Protein AF-A0A971SA50-F1 (afdb_monomer)

Structure (mmCIF, N/CA/C/O backbone):
data_AF-A0A971SA50-F1
#
_entry.id   AF-A0A971SA50-F1
#
loop_
_atom_site.group_PDB
_atom_site.id
_atom_site.type_symbol
_atom_site.label_atom_id
_atom_site.label_alt_id
_atom_site.label_comp_id
_atom_site.label_asym_id
_atom_site.label_entity_id
_atom_site.label_seq_id
_atom_site.pdbx_PDB_ins_code
_atom_site.Cartn_x
_atom_site.Cartn_y
_atom_site.Cartn_z
_atom_site.occupancy
_atom_site.B_iso_or_equiv
_atom_site.auth_seq_id
_atom_site.auth_comp_id
_atom_site.auth_asym_id
_atom_site.auth_atom_id
_atom_site.pdbx_PDB_model_num
ATOM 1 N N . MET A 1 1 ? -2.245 17.081 1.192 1.00 54.12 1 MET A N 1
ATOM 2 C CA . MET A 1 1 ? -3.659 16.681 1.326 1.00 54.12 1 MET A CA 1
ATOM 3 C C . MET A 1 1 ? -3.669 15.556 2.347 1.00 54.12 1 MET A C 1
ATOM 5 O O . MET A 1 1 ? -2.957 14.586 2.129 1.00 54.12 1 MET A O 1
ATOM 9 N N . GLU A 1 2 ? -4.302 15.758 3.502 1.00 82.44 2 GLU A N 1
ATOM 10 C CA . GLU A 1 2 ? -4.350 14.774 4.598 1.00 82.44 2 GLU A CA 1
ATOM 11 C C . GLU A 1 2 ? -4.980 13.459 4.103 1.00 82.44 2 GLU A C 1
ATOM 13 O O . GLU A 1 2 ? -6.012 13.488 3.430 1.00 82.44 2 GLU A O 1
ATOM 18 N N . LEU A 1 3 ? -4.354 12.316 4.411 1.00 77.62 3 LEU A N 1
ATOM 19 C CA . LEU A 1 3 ? -4.784 10.965 4.005 1.00 77.62 3 LEU A CA 1
ATOM 20 C C . LEU A 1 3 ? -6.282 10.740 4.267 1.00 77.62 3 LEU A C 1
ATOM 22 O O . LEU A 1 3 ? -7.002 10.240 3.405 1.00 77.62 3 LEU A O 1
ATOM 26 N N . SER A 1 4 ? -6.756 11.183 5.431 1.00 81.75 4 SER A N 1
ATOM 27 C CA . SER A 1 4 ? -8.143 11.045 5.868 1.00 81.75 4 SER A CA 1
ATOM 28 C C . SER A 1 4 ? -9.132 11.736 4.924 1.00 81.75 4 SER A C 1
ATOM 30 O O . SER A 1 4 ? -10.196 11.197 4.641 1.00 81.75 4 SER A O 1
ATOM 32 N N . THR A 1 5 ? -8.786 12.897 4.364 1.00 85.56 5 THR A N 1
ATOM 33 C CA . THR A 1 5 ? -9.674 13.601 3.426 1.00 85.56 5 THR A CA 1
ATOM 34 C C . THR A 1 5 ? -9.894 12.788 2.152 1.00 85.56 5 THR A C 1
ATOM 36 O O . THR A 1 5 ? -11.019 12.679 1.675 1.00 85.56 5 THR A O 1
ATOM 39 N N . MET A 1 6 ? -8.831 12.190 1.612 1.00 85.88 6 MET A N 1
ATOM 40 C CA . MET A 1 6 ? -8.913 11.395 0.385 1.00 85.88 6 MET A CA 1
ATOM 41 C C . MET A 1 6 ? -9.703 10.103 0.602 1.00 85.88 6 MET A C 1
ATOM 43 O O . MET A 1 6 ? -10.540 9.745 -0.223 1.00 85.88 6 MET A O 1
ATOM 47 N N . VAL A 1 7 ? -9.473 9.444 1.739 1.00 85.69 7 VAL A N 1
ATOM 48 C CA . VAL A 1 7 ? -10.201 8.230 2.119 1.00 85.69 7 VAL A CA 1
ATOM 49 C C . VAL A 1 7 ? -11.690 8.515 2.296 1.00 85.69 7 VAL A C 1
ATOM 51 O O . VAL A 1 7 ? -12.500 7.774 1.749 1.00 85.69 7 VAL A O 1
ATOM 54 N N . GLY A 1 8 ? -12.058 9.611 2.970 1.00 84.62 8 GLY A N 1
ATOM 55 C CA . GLY A 1 8 ? -13.462 10.010 3.123 1.00 84.62 8 GLY A CA 1
ATOM 56 C C . GLY A 1 8 ? -14.168 10.174 1.776 1.00 84.62 8 GLY A C 1
ATOM 57 O O . GLY A 1 8 ? -15.197 9.549 1.536 1.00 84.62 8 GLY A O 1
ATOM 58 N N . VAL A 1 9 ? -13.544 10.898 0.839 1.00 87.94 9 VAL A N 1
ATOM 59 C CA . VAL A 1 9 ? -14.075 11.067 -0.526 1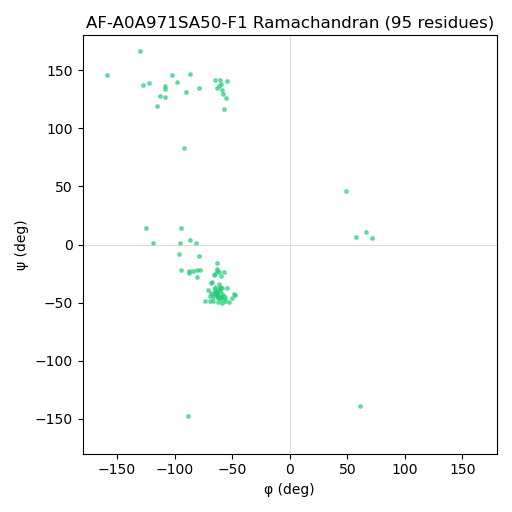.00 87.94 9 VAL A CA 1
ATOM 60 C C . VAL A 1 9 ? -14.242 9.724 -1.247 1.00 87.94 9 VAL A C 1
ATOM 62 O O . VAL A 1 9 ? -15.200 9.539 -1.995 1.00 87.94 9 VAL A O 1
ATOM 65 N N . MET A 1 10 ? -13.329 8.770 -1.058 1.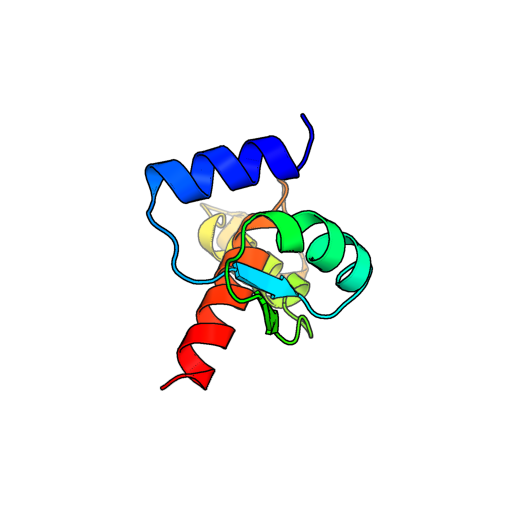00 87.50 10 MET A N 1
ATOM 66 C CA . MET A 1 10 ? -13.453 7.444 -1.670 1.00 87.50 10 MET A CA 1
ATOM 67 C C . MET A 1 10 ? -14.569 6.605 -1.040 1.00 87.50 10 MET A C 1
ATOM 69 O O . MET A 1 10 ? -15.278 5.908 -1.763 1.00 87.50 10 MET A O 1
ATOM 73 N N . ILE A 1 11 ? -14.744 6.660 0.280 1.00 87.06 11 ILE A N 1
ATOM 74 C CA . ILE A 1 11 ? -15.824 5.948 0.977 1.00 87.06 11 ILE A CA 1
ATOM 75 C C . ILE A 1 11 ? -17.187 6.450 0.497 1.00 87.06 11 ILE A C 1
ATOM 77 O O . ILE A 1 11 ? -18.032 5.630 0.134 1.00 87.06 11 ILE A O 1
ATOM 81 N N . ASP A 1 12 ? -17.357 7.769 0.400 1.00 85.56 12 ASP A N 1
ATOM 82 C CA . ASP A 1 12 ? -18.615 8.386 -0.029 1.00 85.56 12 ASP A CA 1
ATOM 83 C C . ASP A 1 12 ? -18.965 8.045 -1.486 1.00 85.56 12 ASP A C 1
ATOM 85 O O . ASP A 1 12 ? -20.121 7.769 -1.804 1.00 85.56 12 A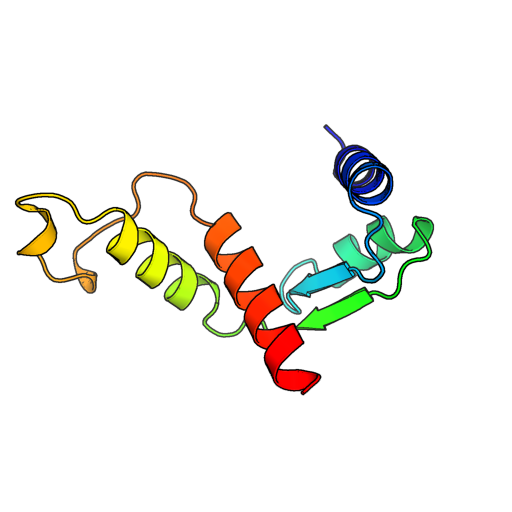SP A O 1
ATOM 89 N N . ASN A 1 13 ? -17.968 8.025 -2.378 1.00 89.56 13 ASN A N 1
ATOM 90 C CA . ASN A 1 13 ? -18.193 7.801 -3.810 1.00 89.56 13 ASN A CA 1
ATOM 91 C C . ASN A 1 13 ? -18.377 6.328 -4.198 1.00 89.56 13 ASN A C 1
ATOM 93 O O . ASN A 1 13 ? -19.022 6.048 -5.208 1.00 89.56 13 ASN A O 1
ATOM 97 N N . TYR A 1 14 ? -17.789 5.392 -3.446 1.00 86.81 14 TYR A N 1
ATOM 98 C CA . TYR A 1 14 ? -17.736 3.977 -3.835 1.00 86.81 14 TYR A CA 1
ATOM 99 C C . TYR A 1 14 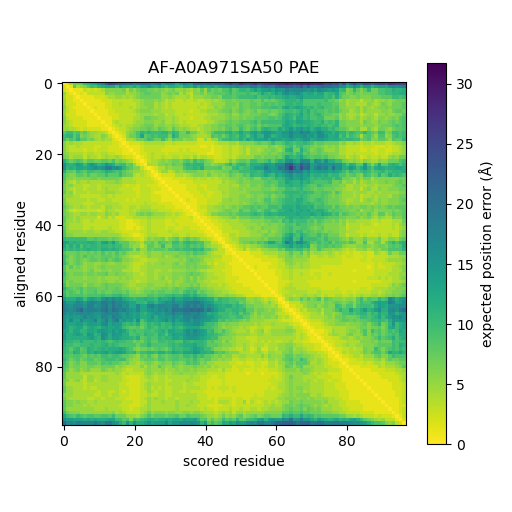? -18.443 3.025 -2.861 1.00 86.81 14 TYR A C 1
ATOM 101 O O . TYR A 1 14 ? -18.442 1.821 -3.104 1.00 86.81 14 TYR A O 1
ATOM 109 N N . GLN A 1 15 ? -19.060 3.533 -1.785 1.00 82.50 15 GLN A N 1
ATOM 110 C CA . GLN A 1 15 ? -19.776 2.734 -0.774 1.00 82.50 15 GLN A CA 1
ATOM 111 C C . GLN A 1 15 ? -18.958 1.531 -0.269 1.00 82.50 15 GLN A C 1
ATOM 113 O O . GLN A 1 15 ? -19.445 0.401 -0.187 1.00 82.50 15 GLN A O 1
ATOM 118 N N . ASN A 1 16 ? -17.683 1.767 0.046 1.00 79.81 16 ASN A N 1
ATOM 119 C CA . ASN A 1 16 ? -16.775 0.708 0.483 1.00 79.81 16 ASN A CA 1
ATOM 120 C C . ASN A 1 16 ? -17.248 0.088 1.806 1.00 79.81 16 ASN A C 1
ATOM 122 O O . ASN A 1 16 ? -17.558 0.801 2.755 1.00 79.81 16 ASN A O 1
ATOM 126 N N . SER A 1 17 ? -17.242 -1.243 1.894 1.00 85.00 17 SER A N 1
ATOM 127 C CA . SER A 1 17 ? -17.646 -1.974 3.105 1.00 85.00 17 SER A CA 1
ATOM 128 C C . SER A 1 17 ? -16.477 -2.371 4.013 1.00 85.00 17 SER A C 1
ATOM 130 O O . SER A 1 17 ? -16.703 -2.941 5.077 1.00 85.00 17 SER A O 1
ATOM 132 N N . LEU A 1 18 ? -15.234 -2.174 3.564 1.00 88.12 18 LEU A N 1
ATOM 133 C CA . LEU A 1 18 ? -14.022 -2.657 4.224 1.00 88.12 18 LEU A CA 1
ATOM 134 C C . LEU A 1 18 ? -12.802 -1.848 3.772 1.00 88.12 18 LEU A C 1
ATOM 136 O O . LEU A 1 18 ? -12.701 -1.488 2.599 1.00 88.12 18 LEU A O 1
ATOM 140 N N . LEU A 1 19 ? -11.853 -1.641 4.682 1.00 89.56 19 LEU A N 1
ATOM 141 C CA . LEU A 1 19 ? -10.528 -1.106 4.387 1.00 89.56 19 LEU A CA 1
ATOM 142 C C . LEU A 1 19 ? -9.477 -2.212 4.527 1.00 89.56 19 LEU A C 1
ATOM 144 O O . LEU A 1 19 ? -9.471 -2.957 5.503 1.00 89.56 19 LEU A O 1
ATOM 148 N N . VAL A 1 20 ? -8.577 -2.314 3.551 1.00 89.25 20 VAL A N 1
ATOM 149 C CA . VAL A 1 20 ? -7.472 -3.281 3.560 1.00 89.25 20 VAL A CA 1
ATOM 150 C C . VAL A 1 20 ? -6.159 -2.524 3.698 1.00 89.25 20 VAL A C 1
ATOM 152 O O . VAL A 1 20 ? -5.895 -1.599 2.930 1.00 89.25 20 VAL A O 1
ATOM 155 N N . VAL A 1 21 ? -5.334 -2.917 4.668 1.00 88.19 21 VAL A N 1
ATOM 156 C CA . VAL A 1 21 ? -4.054 -2.263 4.972 1.00 88.19 21 VAL A CA 1
ATOM 157 C C . VAL A 1 21 ? -2.939 -3.310 4.998 1.00 88.19 21 VAL A C 1
ATOM 159 O O . VAL A 1 21 ? -3.115 -4.405 5.530 1.00 88.19 21 VAL A O 1
ATOM 162 N N . GLY A 1 22 ? -1.786 -2.993 4.406 1.00 85.19 22 GLY A N 1
ATOM 163 C CA . GLY A 1 22 ? -0.595 -3.842 4.499 1.00 85.19 22 GLY A CA 1
ATOM 164 C C . GLY A 1 22 ? -0.076 -3.913 5.937 1.00 85.19 22 GLY A C 1
ATOM 165 O O . GLY A 1 22 ? -0.096 -2.918 6.658 1.00 85.19 22 GLY A O 1
ATOM 166 N N . ASP A 1 23 ? 0.390 -5.078 6.368 1.00 80.44 23 ASP A N 1
ATOM 167 C CA . ASP A 1 23 ? 0.760 -5.346 7.763 1.00 80.44 23 ASP A CA 1
ATOM 168 C C . ASP A 1 23 ? 2.164 -4.863 8.188 1.00 80.44 23 ASP A C 1
ATOM 170 O O . ASP A 1 23 ? 2.542 -5.035 9.350 1.00 80.44 23 ASP A O 1
ATOM 174 N N . ARG A 1 24 ? 2.939 -4.216 7.303 1.00 75.50 24 ARG A N 1
ATOM 175 C CA . ARG A 1 24 ? 4.307 -3.750 7.611 1.00 75.50 24 ARG A CA 1
ATOM 176 C C . ARG A 1 24 ? 4.349 -2.336 8.211 1.00 75.50 24 ARG A C 1
ATOM 178 O O . ARG A 1 24 ? 3.512 -1.931 9.015 1.00 75.50 24 ARG A O 1
ATOM 185 N N . THR A 1 25 ? 5.416 -1.596 7.911 1.00 66.56 25 THR A N 1
ATOM 186 C CA . THR A 1 25 ? 5.807 -0.351 8.564 1.00 66.56 25 THR A CA 1
ATOM 187 C C . THR A 1 25 ? 4.696 0.693 8.464 1.00 66.56 25 THR A C 1
ATOM 189 O O . THR A 1 25 ? 4.208 0.985 7.380 1.00 66.56 25 THR A O 1
ATOM 192 N N . ASN A 1 26 ? 4.344 1.292 9.605 1.00 78.88 26 ASN A N 1
ATOM 193 C CA . ASN A 1 26 ? 3.259 2.267 9.784 1.00 78.88 26 ASN A CA 1
ATOM 194 C C . ASN A 1 26 ? 1.823 1.725 9.694 1.00 78.88 26 ASN A C 1
ATOM 196 O O . ASN A 1 26 ? 0.905 2.533 9.822 1.00 78.88 26 ASN A O 1
ATOM 200 N N . SER A 1 27 ? 1.604 0.409 9.577 1.00 80.38 27 SER A N 1
ATOM 201 C CA . SER A 1 27 ? 0.256 -0.188 9.573 1.00 80.38 27 SER A CA 1
ATOM 202 C C . SER A 1 27 ? -0.592 0.294 10.751 1.00 80.38 27 SER A C 1
ATOM 204 O O . SER A 1 27 ? -1.699 0.778 10.554 1.00 80.38 27 SER A O 1
ATOM 206 N N . LYS A 1 28 ? -0.024 0.306 11.963 1.00 81.44 28 LYS A N 1
ATOM 207 C CA . LYS A 1 28 ? -0.691 0.816 13.171 1.00 81.44 28 LYS A CA 1
ATOM 208 C C . LYS A 1 28 ? -1.100 2.291 13.063 1.00 81.44 28 LYS A C 1
ATOM 210 O O . LYS A 1 28 ? -2.239 2.628 13.343 1.00 81.44 28 LYS A O 1
ATOM 215 N N . VAL A 1 29 ? -0.195 3.157 12.602 1.00 84.94 29 VAL A N 1
ATOM 216 C CA . VAL A 1 29 ? -0.461 4.601 12.452 1.00 84.94 29 VAL A CA 1
ATOM 217 C C . VAL A 1 29 ? -1.538 4.856 11.397 1.00 84.94 29 VAL A C 1
ATOM 219 O O . VAL A 1 29 ? -2.341 5.776 11.536 1.00 84.94 29 VAL A O 1
ATOM 222 N N . ILE A 1 30 ? -1.549 4.057 10.329 1.00 85.38 30 ILE A N 1
ATOM 223 C CA . ILE A 1 30 ? -2.568 4.138 9.285 1.00 85.38 30 ILE A CA 1
ATOM 224 C C . ILE A 1 30 ? -3.910 3.661 9.841 1.00 85.38 30 ILE A C 1
ATOM 226 O O . ILE A 1 30 ? -4.888 4.388 9.710 1.00 85.38 30 ILE A O 1
ATOM 230 N N . SER A 1 31 ? -3.956 2.515 10.520 1.00 85.25 31 SER A N 1
ATOM 231 C CA . SER A 1 31 ? -5.177 2.004 11.146 1.00 85.25 31 SER A CA 1
ATOM 232 C C . SER A 1 31 ? -5.779 2.999 12.138 1.00 85.25 31 SER A C 1
ATOM 234 O O . SER A 1 31 ? -6.971 3.270 12.053 1.00 85.25 31 SER A O 1
ATOM 236 N N . ASP A 1 32 ? -4.965 3.631 12.989 1.00 86.12 32 ASP A N 1
ATOM 237 C CA . ASP A 1 32 ? -5.427 4.654 13.941 1.00 86.12 32 ASP A CA 1
ATOM 238 C C . ASP A 1 32 ? -6.045 5.875 13.225 1.00 86.12 32 ASP A C 1
ATOM 240 O O . ASP A 1 32 ? -6.997 6.483 13.704 1.00 86.12 32 ASP A O 1
ATOM 244 N N . ARG A 1 33 ? -5.536 6.239 12.040 1.00 86.94 33 ARG A N 1
ATOM 245 C CA . ARG A 1 33 ? -6.096 7.330 11.217 1.00 86.94 33 ARG A CA 1
ATOM 246 C C . ARG A 1 33 ? -7.354 6.931 10.452 1.00 86.94 33 ARG A C 1
ATOM 248 O O . ARG A 1 33 ? -8.093 7.815 10.017 1.00 86.94 33 ARG A O 1
ATOM 255 N N . LEU A 1 34 ? -7.552 5.634 10.238 1.00 87.50 34 LEU A N 1
ATOM 256 C CA . LEU A 1 34 ? -8.683 5.073 9.508 1.00 87.50 34 LEU A CA 1
ATOM 257 C C . LEU A 1 34 ? -9.839 4.661 10.430 1.00 87.50 34 LEU A C 1
ATOM 259 O O . LEU A 1 34 ? -10.979 4.606 9.978 1.00 87.50 34 LEU A O 1
ATOM 263 N N . GLU A 1 35 ? -9.566 4.424 11.714 1.00 86.31 35 GLU A N 1
ATOM 264 C CA . GLU A 1 35 ? -10.566 4.087 12.732 1.00 86.31 35 GLU A CA 1
ATOM 265 C C . GLU A 1 35 ? -11.792 5.029 12.729 1.00 86.31 35 GLU A C 1
ATOM 267 O O . GLU A 1 35 ? -12.918 4.521 12.752 1.00 86.31 35 GLU A O 1
ATOM 272 N N . PRO A 1 36 ? -11.649 6.369 12.591 1.00 89.81 36 PRO A N 1
ATOM 273 C CA . PRO A 1 36 ? -12.795 7.281 12.627 1.00 89.81 36 PRO A CA 1
ATOM 274 C C . PRO A 1 36 ? -13.819 7.077 11.501 1.00 89.81 36 PRO A C 1
ATOM 276 O O . PRO A 1 36 ? -14.934 7.581 11.605 1.00 89.81 36 PRO A O 1
ATOM 279 N N . PHE A 1 37 ? -13.470 6.356 10.429 1.00 86.56 37 PHE A N 1
ATOM 280 C CA . PHE A 1 37 ? -14.402 6.050 9.338 1.00 86.56 37 PHE A CA 1
ATOM 281 C C . PHE A 1 37 ? -15.376 4.913 9.670 1.00 86.56 37 PHE A C 1
ATOM 283 O O . PHE A 1 37 ? -16.311 4.684 8.906 1.00 86.56 37 PHE A O 1
ATOM 290 N N . GLY A 1 38 ? -15.178 4.187 10.778 1.00 86.94 38 GLY A N 1
ATOM 291 C CA . GLY A 1 38 ? -16.107 3.152 11.245 1.00 86.94 38 GLY A CA 1
ATOM 292 C C . GLY A 1 38 ? -16.231 1.925 10.332 1.00 86.94 38 GLY A C 1
ATOM 293 O O . GLY A 1 38 ? -17.128 1.106 10.531 1.00 86.94 38 GLY A O 1
ATOM 294 N N . LEU A 1 39 ? -15.353 1.783 9.335 1.00 88.06 39 LEU A N 1
ATOM 295 C CA . LEU A 1 39 ? -15.276 0.596 8.488 1.00 88.06 39 LEU A CA 1
ATOM 296 C C . LEU A 1 39 ? -14.364 -0.455 9.131 1.00 88.06 39 LEU A C 1
ATOM 298 O O . LEU A 1 39 ? -13.364 -0.088 9.752 1.00 88.06 39 LEU A O 1
ATOM 302 N N . PRO A 1 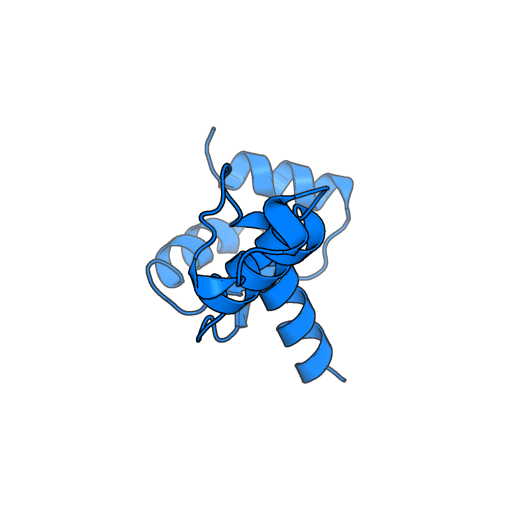40 ? -14.645 -1.759 8.958 1.00 89.25 40 PRO A N 1
ATOM 303 C CA . PRO A 1 40 ? -13.715 -2.788 9.392 1.00 89.25 40 PRO A CA 1
ATOM 304 C C . PRO A 1 40 ? -12.377 -2.625 8.655 1.00 89.25 40 PRO A C 1
ATOM 306 O O . PRO A 1 40 ? -12.347 -2.290 7.466 1.00 89.25 40 PRO A O 1
ATOM 309 N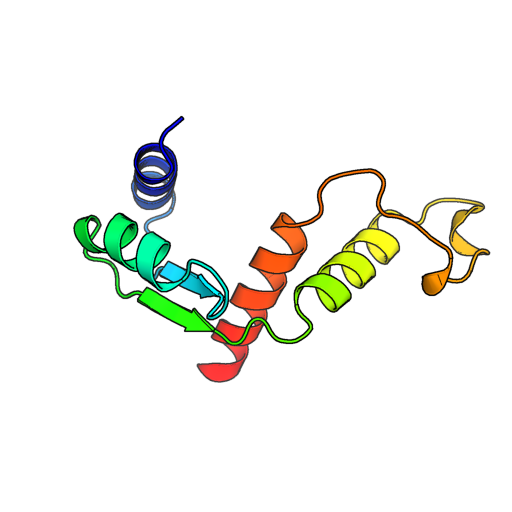 N . ILE A 1 41 ? -11.273 -2.847 9.369 1.00 90.38 41 ILE A N 1
ATOM 310 C CA . ILE A 1 41 ? -9.911 -2.754 8.835 1.00 90.38 41 ILE A CA 1
ATOM 311 C C . ILE A 1 41 ? -9.287 -4.144 8.896 1.00 90.38 41 ILE A C 1
ATOM 313 O O . ILE A 1 41 ? -9.134 -4.713 9.975 1.00 90.38 41 ILE A O 1
ATOM 317 N N . GLU A 1 42 ? -8.910 -4.676 7.739 1.00 88.94 42 GLU A N 1
ATOM 318 C CA . GLU A 1 42 ? -8.266 -5.981 7.606 1.00 88.94 42 GLU A CA 1
ATOM 319 C C . GLU A 1 42 ? -6.796 -5.808 7.235 1.00 88.94 42 GLU A C 1
ATOM 321 O O . GLU A 1 42 ? -6.451 -5.132 6.261 1.00 88.94 42 GLU A O 1
ATOM 326 N N . MET A 1 43 ? -5.921 -6.439 8.020 1.00 87.25 43 MET A N 1
ATOM 327 C CA . MET A 1 43 ? -4.486 -6.433 7.761 1.00 87.25 43 MET A CA 1
ATOM 328 C C . MET A 1 43 ? -4.095 -7.615 6.876 1.00 87.25 43 MET A C 1
ATOM 330 O O . MET A 1 43 ? -4.468 -8.763 7.137 1.00 87.25 43 MET A O 1
ATOM 334 N N . VAL A 1 44 ? -3.329 -7.333 5.825 1.00 86.31 44 VAL A N 1
ATOM 335 C CA . VAL A 1 44 ? -2.883 -8.330 4.847 1.00 86.31 44 VAL A CA 1
ATOM 336 C C . VAL A 1 44 ? -1.367 -8.352 4.781 1.00 86.31 44 VAL A C 1
ATOM 338 O O . VAL A 1 44 ? -0.727 -7.303 4.754 1.00 86.31 44 VAL A O 1
ATOM 341 N N . ASP A 1 45 ? -0.821 -9.566 4.697 1.00 80.44 45 ASP A N 1
ATOM 342 C CA . ASP A 1 45 ? 0.612 -9.794 4.552 1.00 80.44 45 ASP A CA 1
ATOM 343 C C . ASP A 1 45 ? 1.156 -9.081 3.309 1.00 80.44 45 ASP A C 1
ATOM 345 O O . ASP A 1 45 ? 0.797 -9.391 2.163 1.00 80.44 45 ASP A O 1
ATOM 349 N N . GLU A 1 46 ? 2.053 -8.129 3.542 1.00 79.38 46 GLU A N 1
ATOM 350 C CA . GLU A 1 46 ? 2.728 -7.364 2.503 1.00 79.38 46 GLU A CA 1
ATOM 351 C C . GLU A 1 46 ? 4.002 -8.073 1.990 1.00 79.38 46 GLU A C 1
ATOM 353 O O . GLU A 1 46 ? 4.728 -7.566 1.129 1.00 79.38 46 GLU A O 1
ATOM 358 N N . ASN A 1 47 ? 4.298 -9.291 2.453 1.00 82.38 47 ASN A N 1
ATOM 359 C CA . ASN A 1 47 ? 5.475 -10.031 2.014 1.00 82.38 47 ASN A CA 1
ATOM 360 C C . ASN A 1 47 ? 5.546 -10.203 0.498 1.00 82.38 47 ASN A C 1
ATOM 362 O O . ASN A 1 47 ? 4.614 -10.666 -0.158 1.00 82.38 47 ASN A O 1
ATOM 366 N N . ASN A 1 48 ? 6.684 -9.791 -0.068 1.00 81.88 48 ASN A N 1
ATOM 367 C CA . ASN A 1 48 ? 6.964 -9.745 -1.505 1.00 81.88 48 ASN A CA 1
ATOM 368 C C . ASN A 1 48 ? 5.996 -8.909 -2.368 1.00 81.88 48 ASN A C 1
ATOM 370 O O . ASN A 1 48 ? 6.167 -8.895 -3.588 1.00 81.88 48 ASN A O 1
ATOM 374 N N . SER A 1 49 ? 5.048 -8.163 -1.790 1.00 83.56 49 SER A N 1
ATOM 375 C CA . SER A 1 49 ? 4.060 -7.390 -2.558 1.00 83.56 49 SER A CA 1
ATOM 376 C C . SER A 1 49 ? 4.722 -6.322 -3.440 1.00 83.56 49 SER A C 1
ATOM 378 O O . SER A 1 49 ? 4.355 -6.174 -4.601 1.00 83.56 49 SER A O 1
ATOM 380 N N . SER A 1 50 ? 5.775 -5.651 -2.954 1.00 84.75 50 SER A N 1
ATOM 381 C CA . SER A 1 50 ? 6.536 -4.659 -3.727 1.00 84.75 50 SER A CA 1
ATOM 382 C C . SER A 1 50 ? 7.259 -5.296 -4.917 1.00 84.75 50 SER A C 1
ATOM 384 O O . SER A 1 50 ? 7.302 -4.726 -6.006 1.00 84.75 50 SER A O 1
ATOM 386 N N . PHE A 1 51 ? 7.804 -6.505 -4.743 1.00 86.25 51 PHE A N 1
ATOM 387 C CA . PHE A 1 51 ? 8.452 -7.238 -5.832 1.00 86.25 51 PHE A CA 1
ATOM 388 C C . PHE A 1 51 ? 7.430 -7.703 -6.875 1.00 86.25 51 PHE A C 1
ATOM 390 O O . PHE A 1 51 ? 7.648 -7.543 -8.077 1.00 86.25 51 PHE A O 1
ATOM 397 N N . GLU A 1 52 ? 6.299 -8.247 -6.426 1.00 87.50 52 GLU A N 1
ATOM 398 C CA . GLU A 1 52 ? 5.201 -8.663 -7.296 1.00 87.50 52 GLU A CA 1
ATOM 399 C C . GLU A 1 52 ? 4.600 -7.473 -8.053 1.00 87.50 52 GLU A C 1
ATOM 401 O O . GLU A 1 52 ? 4.405 -7.565 -9.268 1.00 87.50 52 GLU A O 1
ATOM 406 N N . GLY A 1 53 ? 4.401 -6.345 -7.368 1.00 88.88 53 GLY A N 1
ATOM 407 C CA . GLY A 1 53 ? 3.895 -5.095 -7.930 1.00 88.88 53 GLY A CA 1
ATOM 408 C C . GLY A 1 53 ? 4.841 -4.543 -8.982 1.00 88.88 53 GLY A C 1
ATOM 409 O O . GLY A 1 53 ? 4.435 -4.323 -10.123 1.00 88.88 53 GLY A O 1
ATOM 410 N N . ARG A 1 54 ? 6.139 -4.458 -8.662 1.00 89.19 54 ARG A N 1
ATOM 411 C CA . ARG A 1 54 ? 7.181 -4.079 -9.625 1.00 89.19 54 ARG A CA 1
ATOM 412 C C . ARG A 1 54 ? 7.172 -4.994 -10.846 1.00 89.19 54 ARG A C 1
ATOM 414 O O . ARG A 1 54 ? 7.263 -4.517 -11.976 1.00 89.19 54 ARG A O 1
ATOM 421 N N . ARG A 1 55 ? 7.080 -6.311 -10.645 1.00 88.75 55 ARG A N 1
ATOM 422 C CA . ARG A 1 55 ? 7.066 -7.286 -11.744 1.00 88.75 55 ARG A CA 1
ATOM 423 C C . ARG A 1 55 ? 5.844 -7.093 -12.642 1.00 88.75 55 ARG A C 1
ATOM 425 O O . ARG A 1 55 ? 5.996 -7.155 -13.861 1.00 88.75 55 ARG A O 1
ATOM 432 N N . ARG A 1 56 ? 4.665 -6.857 -12.058 1.00 89.62 56 ARG A N 1
ATOM 433 C CA . ARG A 1 56 ? 3.412 -6.624 -12.791 1.00 89.62 56 ARG A CA 1
ATOM 434 C C . ARG A 1 56 ? 3.472 -5.312 -13.573 1.00 89.62 56 ARG A C 1
ATOM 436 O O . ARG A 1 56 ? 3.319 -5.348 -14.789 1.00 89.62 56 ARG A O 1
ATOM 443 N N . TYR A 1 57 ? 3.883 -4.218 -12.931 1.00 90.81 57 TYR A N 1
ATOM 444 C CA . TYR A 1 57 ? 4.122 -2.933 -13.593 1.00 90.81 57 TYR A CA 1
ATOM 445 C C . TYR A 1 57 ? 5.072 -3.074 -14.792 1.00 90.81 57 TYR A C 1
ATOM 447 O O . TYR A 1 57 ? 4.770 -2.624 -15.898 1.00 90.81 57 TYR A O 1
ATOM 455 N N . LEU A 1 58 ? 6.220 -3.737 -14.600 1.00 88.75 58 LEU A N 1
ATOM 456 C CA . L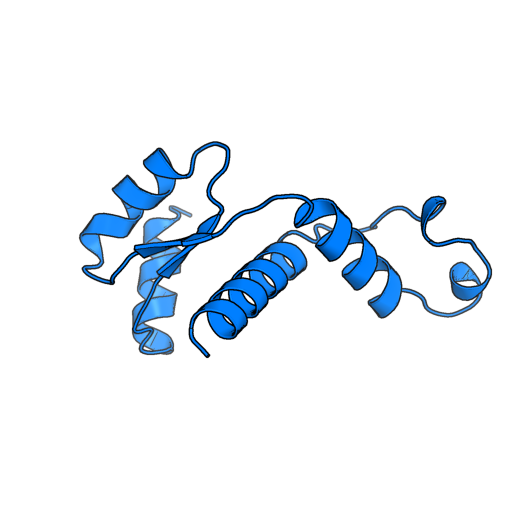EU A 1 58 ? 7.219 -3.922 -15.655 1.00 88.75 58 LEU A CA 1
ATOM 457 C C . LEU A 1 58 ? 6.726 -4.804 -16.803 1.00 88.75 58 LEU A C 1
ATOM 459 O O . LEU A 1 58 ? 7.247 -4.681 -17.913 1.00 88.75 58 LEU A O 1
ATOM 463 N N . LYS A 1 59 ? 5.774 -5.704 -16.547 1.00 86.69 59 LYS A N 1
ATOM 464 C CA . LYS A 1 59 ? 5.138 -6.525 -17.577 1.00 86.69 59 LYS A CA 1
ATOM 465 C C . LYS A 1 59 ? 4.173 -5.675 -18.400 1.00 86.69 59 LYS A C 1
ATOM 467 O O . LYS A 1 59 ? 4.308 -5.653 -19.623 1.00 86.69 59 LYS A O 1
ATOM 472 N N . ASP A 1 60 ? 3.312 -4.909 -17.741 1.00 87.25 60 ASP A N 1
ATOM 473 C CA . ASP A 1 60 ? 2.271 -4.107 -18.396 1.00 87.25 60 ASP A CA 1
ATOM 474 C C . ASP A 1 60 ? 2.876 -2.939 -19.203 1.00 87.25 60 ASP A C 1
ATOM 476 O O . ASP A 1 60 ? 2.439 -2.635 -20.313 1.00 87.25 60 ASP A O 1
ATOM 480 N N . HIS A 1 61 ? 3.995 -2.377 -18.733 1.00 84.50 61 HIS A N 1
ATOM 481 C CA . HIS A 1 61 ? 4.707 -1.269 -19.385 1.00 84.50 61 HIS A CA 1
ATOM 482 C C . HIS A 1 61 ? 5.852 -1.718 -20.316 1.00 84.50 61 HIS A C 1
ATOM 484 O O . HIS A 1 61 ? 6.705 -0.911 -20.717 1.00 84.50 61 HIS A O 1
ATOM 490 N N . SER A 1 62 ? 5.909 -3.005 -20.682 1.00 78.81 62 SER A N 1
ATOM 491 C CA . SER A 1 62 ? 6.947 -3.533 -21.577 1.00 78.81 62 SER A CA 1
ATOM 492 C C . SER A 1 62 ? 6.547 -3.513 -23.048 1.00 78.81 62 SER A C 1
ATOM 494 O O . SER A 1 62 ? 6.140 -4.512 -23.629 1.00 78.81 62 SER A O 1
ATOM 496 N N . GLN A 1 63 ? 6.731 -2.349 -23.668 1.00 77.38 63 GLN A N 1
ATOM 497 C CA . GLN A 1 63 ? 6.465 -2.129 -25.091 1.00 77.38 63 GLN A CA 1
ATOM 498 C C . GLN A 1 63 ? 7.763 -2.114 -25.923 1.00 77.38 63 GLN A C 1
ATOM 500 O O . GLN A 1 63 ? 8.814 -1.651 -25.461 1.00 77.38 63 GLN A O 1
ATOM 505 N N . GLY A 1 64 ? 7.691 -2.611 -27.162 1.00 80.31 64 GLY A N 1
ATOM 506 C CA . GLY A 1 64 ? 8.785 -2.570 -28.143 1.00 80.31 64 GLY A CA 1
ATOM 507 C C . GLY A 1 64 ? 10.060 -3.315 -27.720 1.00 80.31 64 GLY A C 1
ATOM 508 O O . GLY A 1 64 ? 10.005 -4.393 -27.127 1.00 80.31 64 GLY A O 1
ATOM 509 N N . LEU A 1 65 ? 11.228 -2.723 -28.004 1.00 76.38 65 LEU A N 1
ATOM 510 C CA . LEU A 1 65 ? 12.555 -3.306 -27.728 1.00 76.38 65 LEU A CA 1
ATOM 511 C C . LEU A 1 65 ? 12.782 -3.655 -26.250 1.00 76.38 65 LEU A C 1
ATOM 513 O O . LEU A 1 65 ? 13.552 -4.562 -25.937 1.00 76.38 6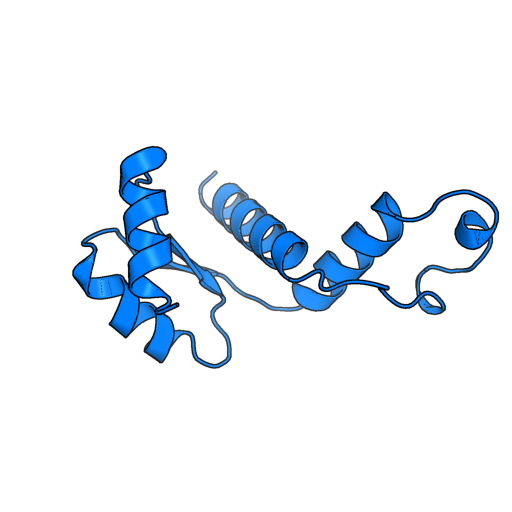5 LEU A O 1
ATOM 517 N N . LYS A 1 66 ? 12.062 -3.004 -25.328 1.00 76.31 66 LYS A N 1
ATOM 518 C CA . LYS A 1 66 ? 12.127 -3.334 -23.899 1.00 76.31 66 LYS A CA 1
ATOM 519 C C . LYS A 1 66 ? 11.680 -4.765 -23.614 1.00 76.31 66 LYS A C 1
ATOM 521 O O . LYS A 1 66 ? 12.116 -5.310 -22.607 1.00 76.31 66 LYS A O 1
ATOM 526 N N . ARG A 1 67 ? 10.867 -5.390 -24.481 1.00 78.75 67 ARG A N 1
ATOM 527 C CA . ARG A 1 67 ? 10.416 -6.784 -24.327 1.00 78.75 67 ARG A CA 1
ATOM 528 C C . ARG A 1 67 ? 11.564 -7.795 -24.412 1.00 78.75 67 ARG A C 1
ATOM 530 O O . ARG A 1 67 ? 11.453 -8.862 -23.819 1.00 78.75 67 ARG A O 1
ATOM 537 N N . LEU A 1 68 ? 12.657 -7.447 -25.093 1.00 82.50 68 LEU A N 1
ATOM 538 C CA . LEU A 1 68 ? 13.825 -8.315 -25.280 1.00 82.50 68 LEU A CA 1
ATOM 539 C C . LEU A 1 68 ? 14.772 -8.324 -24.069 1.00 82.50 68 LEU A C 1
ATOM 541 O O . LEU A 1 68 ? 15.515 -9.280 -23.879 1.00 82.50 68 LEU A O 1
ATOM 545 N N . LEU A 1 69 ? 14.732 -7.290 -23.224 1.00 84.19 69 LEU A N 1
ATOM 546 C CA . LEU A 1 69 ? 15.542 -7.227 -22.004 1.00 84.19 69 LEU A CA 1
ATOM 547 C C . LEU A 1 69 ? 14.912 -8.077 -20.890 1.00 84.19 69 LEU A C 1
ATOM 549 O O . LEU A 1 69 ? 13.716 -7.930 -20.659 1.00 84.19 69 LEU A O 1
ATOM 553 N N . PRO A 1 70 ? 15.652 -8.903 -20.136 1.00 84.56 70 PRO A N 1
ATOM 554 C CA . PRO A 1 70 ? 15.120 -9.600 -18.962 1.00 84.56 70 PRO A CA 1
ATOM 555 C C . PRO A 1 70 ? 14.481 -8.645 -17.940 1.00 84.56 70 PRO A C 1
ATOM 557 O O . PRO A 1 70 ? 15.021 -7.573 -17.677 1.00 84.56 70 PRO A O 1
ATOM 560 N N . ILE A 1 71 ? 13.357 -9.036 -17.319 1.00 81.69 71 ILE A N 1
ATOM 561 C CA . ILE A 1 71 ? 12.623 -8.203 -16.336 1.00 81.69 71 ILE A CA 1
ATOM 562 C C . ILE A 1 71 ? 13.514 -7.733 -15.180 1.00 81.69 71 ILE A C 1
ATOM 564 O O . ILE A 1 71 ? 13.383 -6.591 -14.748 1.00 81.69 71 ILE A O 1
ATOM 568 N N . GLY A 1 72 ? 14.442 -8.577 -14.718 1.00 81.06 72 GLY A N 1
ATOM 569 C CA . GLY A 1 72 ? 15.365 -8.237 -13.630 1.00 81.06 72 GLY A CA 1
ATOM 570 C C . GLY A 1 72 ? 16.317 -7.080 -13.953 1.00 81.06 72 GLY A C 1
ATOM 571 O O . GLY A 1 72 ? 16.802 -6.426 -13.039 1.00 81.06 72 GLY A O 1
ATOM 572 N N . LEU A 1 73 ? 16.537 -6.785 -15.239 1.00 84.62 73 LEU A N 1
ATOM 573 C CA . LEU A 1 73 ? 17.376 -5.675 -15.702 1.00 84.62 73 LEU A CA 1
ATOM 574 C C . LEU A 1 73 ? 16.571 -4.407 -16.013 1.00 84.62 73 LEU A C 1
ATOM 576 O O . LEU A 1 73 ? 17.131 -3.406 -16.455 1.00 84.62 73 LEU A O 1
ATOM 580 N N . ARG A 1 74 ? 15.249 -4.434 -15.816 1.00 85.12 74 ARG A N 1
ATOM 581 C CA . ARG A 1 74 ? 14.374 -3.287 -16.065 1.00 85.12 74 ARG A CA 1
ATOM 582 C C . ARG A 1 74 ? 14.092 -2.548 -14.756 1.00 85.12 74 ARG A C 1
ATOM 584 O O . ARG A 1 74 ? 13.823 -3.154 -13.713 1.00 85.12 74 ARG A O 1
ATOM 591 N N . SER A 1 75 ? 14.077 -1.224 -14.838 1.00 83.19 75 SER A N 1
ATOM 592 C CA . SER A 1 75 ? 13.689 -0.351 -13.729 1.00 83.19 75 SER A CA 1
ATOM 593 C C . SER A 1 75 ? 12.332 0.294 -14.011 1.00 83.19 75 SER A C 1
ATOM 595 O O . SER A 1 75 ? 12.092 0.711 -15.152 1.00 83.19 75 SER A O 1
ATOM 597 N N . PRO A 1 76 ? 11.428 0.347 -13.015 1.00 84.62 76 PRO A N 1
ATOM 598 C CA . PRO A 1 76 ? 10.179 1.080 -13.149 1.00 84.62 76 PRO A CA 1
ATOM 599 C C . PRO A 1 76 ? 10.492 2.563 -13.375 1.00 84.62 76 PRO A C 1
ATOM 601 O O . PRO A 1 76 ? 11.412 3.110 -12.769 1.00 84.62 76 PRO A O 1
ATOM 604 N N . LYS A 1 77 ? 9.777 3.179 -14.318 1.00 82.00 77 LYS A N 1
ATOM 605 C CA . LYS A 1 77 ? 9.955 4.597 -14.665 1.00 82.00 77 LYS A CA 1
ATOM 606 C C . LYS A 1 77 ? 9.111 5.525 -13.794 1.00 82.00 77 LYS A C 1
ATOM 608 O O . LYS A 1 77 ? 9.446 6.696 -13.678 1.00 82.00 77 LYS A O 1
ATOM 613 N N . GLU A 1 78 ? 8.041 4.992 -13.222 1.00 85.62 78 GLU A N 1
ATOM 614 C CA . GLU A 1 78 ? 7.048 5.705 -12.426 1.00 85.62 78 GLU A CA 1
ATOM 615 C C . GLU A 1 78 ? 6.827 4.951 -11.111 1.00 85.62 78 GLU A C 1
ATOM 617 O O . GLU A 1 78 ? 7.267 3.800 -10.962 1.00 85.62 78 GLU A O 1
ATOM 622 N N . ALA A 1 79 ? 6.169 5.611 -10.156 1.00 86.81 79 ALA A N 1
ATOM 623 C CA . ALA A 1 79 ? 5.706 4.957 -8.940 1.00 86.81 79 ALA A CA 1
ATOM 624 C C . ALA A 1 79 ? 4.739 3.825 -9.312 1.00 86.81 79 ALA A C 1
ATOM 626 O O . ALA A 1 79 ? 3.924 3.957 -10.221 1.00 86.81 79 ALA A O 1
ATOM 627 N N . TYR A 1 80 ? 4.868 2.689 -8.636 1.00 85.56 80 TYR A N 1
ATOM 628 C CA . TYR A 1 80 ? 4.085 1.484 -8.921 1.00 85.56 80 TYR A CA 1
ATOM 629 C C . TYR A 1 80 ? 3.356 0.980 -7.674 1.00 85.56 80 TYR A C 1
ATOM 631 O O . TYR A 1 80 ? 2.872 -0.151 -7.660 1.00 85.56 80 TYR A O 1
ATOM 639 N N . ASP A 1 81 ? 3.276 1.802 -6.629 1.00 86.38 81 ASP A N 1
ATOM 640 C CA . ASP A 1 81 ? 2.629 1.458 -5.364 1.00 86.38 81 ASP A CA 1
ATOM 641 C C . ASP A 1 81 ? 1.138 1.120 -5.556 1.00 86.38 81 ASP A C 1
ATOM 643 O O . ASP A 1 81 ? 0.615 0.241 -4.876 1.00 86.38 81 ASP A O 1
ATOM 647 N N . ASP A 1 82 ? 0.479 1.670 -6.582 1.00 87.06 82 ASP A N 1
ATOM 648 C CA . ASP A 1 82 ? -0.891 1.289 -6.960 1.00 87.06 82 ASP A CA 1
ATOM 649 C C . ASP A 1 82 ? -1.005 -0.198 -7.343 1.00 87.06 82 ASP A C 1
ATOM 651 O O . ASP A 1 82 ? -1.976 -0.875 -7.001 1.00 87.06 82 ASP A O 1
ATOM 655 N N . TYR A 1 83 ? 0.020 -0.761 -7.999 1.00 88.81 83 TYR A N 1
ATOM 656 C CA . TYR A 1 83 ? 0.067 -2.199 -8.290 1.00 88.81 83 TYR A CA 1
ATOM 657 C C . TYR A 1 83 ? 0.225 -3.027 -7.017 1.00 88.81 83 TYR A C 1
ATOM 659 O O . TYR A 1 83 ? -0.277 -4.150 -6.954 1.00 88.81 83 TYR A O 1
ATOM 667 N N . VAL A 1 84 ? 0.916 -2.488 -6.011 1.00 88.50 84 VAL A N 1
ATOM 668 C CA . VAL A 1 84 ? 1.038 -3.127 -4.698 1.00 88.50 84 VAL A CA 1
ATOM 669 C C . VAL A 1 84 ? -0.327 -3.163 -4.014 1.00 88.50 84 VAL A C 1
ATOM 671 O O . VAL A 1 84 ? -0.733 -4.229 -3.554 1.00 88.50 84 VAL A O 1
ATOM 674 N N . ALA A 1 85 ? -1.077 -2.056 -4.035 1.00 89.06 85 ALA A N 1
ATOM 675 C CA . ALA A 1 85 ? -2.434 -1.998 -3.492 1.00 89.06 85 ALA A CA 1
ATOM 676 C C . ALA A 1 85 ? -3.376 -3.017 -4.163 1.00 89.06 85 ALA A C 1
ATOM 678 O O . ALA A 1 85 ? -4.098 -3.737 -3.471 1.00 89.06 85 ALA A O 1
ATOM 679 N N . ILE A 1 86 ? -3.306 -3.160 -5.493 1.00 90.25 86 ILE A N 1
ATOM 680 C CA . ILE A 1 86 ? -4.072 -4.180 -6.234 1.00 90.25 86 ILE A CA 1
ATOM 681 C C . ILE A 1 86 ? -3.721 -5.594 -5.751 1.00 90.25 86 ILE A C 1
ATOM 683 O O . ILE A 1 86 ? -4.614 -6.405 -5.520 1.00 90.25 86 ILE A O 1
ATOM 687 N N . ILE A 1 87 ? -2.434 -5.900 -5.566 1.00 89.81 87 ILE A N 1
ATOM 688 C CA . ILE A 1 87 ? -1.992 -7.223 -5.097 1.00 89.81 87 ILE A CA 1
ATOM 689 C C . ILE A 1 87 ? -2.500 -7.511 -3.683 1.00 89.81 87 ILE A C 1
ATOM 691 O O . ILE A 1 87 ? -2.929 -8.632 -3.412 1.00 89.81 87 ILE A O 1
ATOM 695 N N . LEU A 1 88 ? -2.478 -6.523 -2.786 1.00 89.50 88 LEU A N 1
ATOM 696 C CA . LEU A 1 88 ? -3.013 -6.683 -1.432 1.00 89.50 88 LEU A CA 1
ATOM 697 C C . LEU A 1 88 ? -4.522 -6.960 -1.456 1.00 89.50 88 LEU A C 1
ATOM 699 O O . LEU A 1 88 ? -4.980 -7.876 -0.772 1.00 89.50 88 LEU A O 1
ATOM 703 N N . ALA A 1 89 ? -5.279 -6.249 -2.295 1.00 88.81 89 ALA A N 1
ATOM 704 C CA . ALA A 1 89 ? -6.705 -6.506 -2.485 1.00 88.81 89 ALA A CA 1
ATOM 705 C C . ALA A 1 89 ? -6.967 -7.912 -3.060 1.00 88.81 89 ALA A C 1
ATOM 707 O O . ALA A 1 89 ? -7.804 -8.647 -2.541 1.00 88.81 89 ALA A O 1
ATOM 708 N N . GLU A 1 90 ? -6.213 -8.336 -4.080 1.00 89.50 90 GLU A N 1
ATOM 709 C CA . GLU A 1 90 ? -6.315 -9.688 -4.652 1.00 89.50 90 GLU A CA 1
ATOM 710 C C . GLU A 1 90 ? -6.006 -10.781 -3.610 1.00 89.50 90 GLU A C 1
ATOM 712 O O . GLU A 1 90 ? -6.677 -11.814 -3.579 1.00 89.50 90 GLU A O 1
ATOM 717 N N . ARG A 1 91 ? -5.007 -10.568 -2.743 1.00 88.75 91 ARG A N 1
ATOM 718 C CA . ARG A 1 91 ? -4.671 -11.490 -1.642 1.00 88.75 91 ARG A CA 1
ATOM 719 C C . ARG A 1 91 ? -5.784 -11.568 -0.606 1.00 88.75 91 ARG A C 1
ATOM 721 O O . ARG A 1 91 ? -6.107 -12.667 -0.162 1.00 88.75 91 ARG A O 1
ATOM 728 N N . PHE A 1 92 ? -6.368 -10.427 -0.245 1.00 89.75 92 PHE A N 1
ATOM 729 C CA . PHE A 1 92 ? -7.502 -10.380 0.670 1.00 89.75 92 PHE A CA 1
ATOM 730 C C . PHE A 1 92 ? -8.683 -11.195 0.132 1.00 89.75 92 PHE A C 1
ATOM 732 O O . PHE A 1 92 ? -9.198 -12.065 0.832 1.00 89.75 92 PHE A O 1
ATOM 739 N N . LEU A 1 93 ? -9.065 -10.961 -1.128 1.00 88.00 93 LEU A N 1
ATOM 740 C CA . LEU A 1 93 ? -10.195 -11.649 -1.755 1.00 88.00 93 LEU A CA 1
ATOM 741 C C . LEU A 1 93 ? -9.984 -13.168 -1.789 1.00 88.00 93 LEU A C 1
ATOM 743 O O . LEU A 1 93 ? -10.857 -13.908 -1.355 1.00 88.00 93 LEU A O 1
ATOM 747 N N . LYS A 1 94 ? -8.785 -13.633 -2.167 1.00 87.88 94 LYS A N 1
ATOM 748 C CA . LYS A 1 94 ? -8.449 -15.070 -2.183 1.00 87.88 94 LYS A CA 1
ATOM 749 C C . LYS A 1 94 ? -8.471 -15.756 -0.817 1.00 87.88 94 LYS A C 1
ATOM 751 O O . LYS A 1 94 ? -8.529 -16.975 -0.774 1.00 87.88 94 LYS A O 1
ATOM 756 N N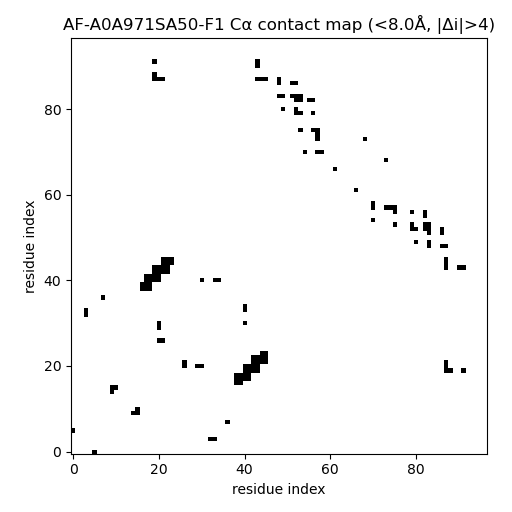 . LYS A 1 95 ? -8.316 -15.010 0.281 1.00 83.75 95 LYS A N 1
ATOM 757 C CA . LYS A 1 95 ? -8.372 -15.555 1.647 1.00 83.75 95 LYS A CA 1
ATOM 758 C C . LYS A 1 95 ? -9.814 -15.675 2.154 1.00 83.75 95 LYS A C 1
ATOM 760 O O . LYS A 1 95 ? -10.057 -16.406 3.110 1.00 83.75 95 LYS A O 1
ATOM 765 N N . LYS A 1 96 ? -10.730 -14.892 1.579 1.00 73.38 96 LYS A N 1
ATOM 766 C CA . LYS A 1 96 ? -12.139 -14.828 1.979 1.00 73.38 96 LYS A CA 1
ATOM 767 C C . LYS A 1 96 ? -13.004 -15.877 1.265 1.00 73.38 96 LYS A C 1
ATOM 769 O O . LYS A 1 96 ? -14.049 -16.226 1.810 1.00 73.38 96 LYS A O 1
ATOM 774 N N . ASP A 1 97 ? -12.563 -16.339 0.094 1.00 56.44 97 ASP A N 1
ATOM 775 C CA . ASP A 1 97 ? -13.104 -17.503 -0.629 1.00 56.44 97 ASP A CA 1
ATOM 776 C C . ASP A 1 97 ? -12.684 -18.832 0.025 1.00 56.44 97 ASP A C 1
ATOM 778 O O . ASP A 1 97 ? -13.530 -19.756 0.069 1.00 56.44 97 ASP A O 1
#

Secondary structure (DSSP, 8-state):
--HHHHHHHHHHHHT-S-EEEESSTTHHHHHHHHGGG---EEEE--TTHHHHHHHHHHHHT--GGGGGS-GGG---SS--HHHHHHHHHHHHHHHH-

Mean predicted aligned error: 6.53 Å

Foldseek 3Di:
DDPLVVVVVCCVVPVDQEAEAEPDDCSVVVCVSCVVVVHHYHYFHLVCLVVVQLLVQLVVPQDDPSVVDDSVPDDRPDDRVVSSVVVRVVRVVVVVD

Nearest PDB structures (foldseek):
  8r7e-assembly2_E  TM=5.378E-01  e=2.712E-01  Homo sapiens
  8r7e-assembly1_A  TM=5.053E-01  e=3.765E-01  Homo sapiens
  2uz1-assembly1_C  TM=4.714E-01  e=1.493E+00  Pseudomonas fluorescens
  4qpz-assembly1_D  TM=4.814E-01  e=1.818E+00  Pseudomonas fluorescens
  5wdg-assembly1_A  TM=4.776E-01  e=2.695E+00  Klebsiella pneumoniae

Radius of gyration: 15.99 Å; Cα contacts (8 Å, |Δi|>4): 80; chains: 1; bounding box: 37×34×42 Å

Solvent-accessible surface area (backbone atoms only — not comparable to full-atom values): 5982 Å² total; per-residue (Å²): 131,63,70,57,60,58,51,50,56,49,40,74,75,64,69,62,80,63,45,81,44,54,61,55,92,61,32,67,64,50,48,67,63,47,51,86,72,74,51,56,75,46,74,38,83,48,78,64,32,65,58,53,12,49,52,50,51,53,56,79,70,45,60,72,77,56,60,78,51,60,72,91,81,60,75,79,92,63,91,48,64,68,44,25,53,51,51,49,52,54,53,52,54,66,71,74,110

pLDDT: mean 84.38, std 6.0, range [54.12, 90.81]

Sequence (97 aa):
MELSTMVGVMIDNYQNSLLVVGDRTNSKVISDRLEPFGLPIEMVDENNSSFEGRRRYLKDHSQGLKRLLPIGLRSPKEAYDDYVAIILAERFLKKKD